Protein AF-A0A2W4QIR3-F1 (afdb_monomer_lite)

Sequence (174 aa):
MGEVYTQHTYIPPPAGLLPEPGGIPVTVGGRDLSTDYELQGHMVGEELYIPLRPAVELLEGQVAWDDATRTATGTVAAGPISFEWLRQLNPAVSHYGPISGFAPNMGVHYGVSGPHLTVLVDSAGNVPGFALVSPAGAGWFPWFDQPEGQPVELPGLGPVYRQHIYLADPATIK

Radius of gyration: 22.37 Å; chains: 1; bounding box: 49×28×68 Å

Foldseek 3Di:
DDDFDFDDDDDDPPPPCDADQDFDWDDALLHTQPPDSVQGWGDDDNDIDGDPQSNLVVLVWDWDADPVVRGIGTDRDPDFAAPVSVCSVDVVQVPWDFPDDQDPPQGTWTDDPDFDWIFGAHPVRGGQWIKGKAQCVVDDDPQFPDDHPDFDQDPPRGGITMHIGGDDDPVPDD

Structure (mmCIF, N/CA/C/O backbone):
data_AF-A0A2W4QIR3-F1
#
_entry.id   AF-A0A2W4QIR3-F1
#
loop_
_atom_site.group_PDB
_atom_site.id
_atom_site.type_symbol
_atom_site.label_atom_id
_atom_site.label_alt_id
_atom_site.label_comp_id
_atom_site.label_asym_id
_atom_site.label_entity_id
_atom_site.label_seq_id
_atom_site.pdbx_PDB_ins_code
_atom_site.Cartn_x
_atom_site.Cartn_y
_atom_site.Cartn_z
_atom_site.occupancy
_atom_site.B_iso_or_equiv
_atom_site.auth_seq_id
_atom_site.auth_comp_id
_atom_site.auth_asym_id
_atom_site.auth_atom_id
_atom_site.pdbx_PDB_model_num
ATOM 1 N N . MET A 1 1 ? -17.315 -10.427 -0.040 1.00 34.00 1 MET A N 1
ATOM 2 C CA . MET A 1 1 ? -17.594 -10.894 1.336 1.00 34.00 1 MET A CA 1
ATOM 3 C C . MET A 1 1 ? -16.334 -10.626 2.134 1.00 34.00 1 MET A C 1
ATOM 5 O O . MET A 1 1 ? -15.317 -11.209 1.791 1.00 34.00 1 MET A O 1
ATOM 9 N N . GLY A 1 2 ? -16.362 -9.664 3.057 1.00 36.50 2 GLY A N 1
ATOM 10 C CA . GLY A 1 2 ? -15.196 -9.333 3.881 1.00 36.50 2 GLY A CA 1
ATOM 11 C C . GLY A 1 2 ? -14.920 -10.432 4.904 1.00 36.50 2 GLY A C 1
ATOM 12 O O . GLY A 1 2 ? -15.855 -11.081 5.374 1.00 36.50 2 GLY A O 1
ATOM 13 N N . GLU A 1 3 ? -13.646 -10.660 5.209 1.00 31.30 3 GLU A N 1
ATOM 14 C CA . GLU A 1 3 ? -13.226 -11.578 6.266 1.00 31.30 3 GLU A CA 1
ATOM 15 C C . GLU A 1 3 ? -13.730 -11.075 7.626 1.00 31.30 3 GLU A C 1
ATOM 17 O O . GLU A 1 3 ? -13.553 -9.908 7.976 1.00 31.30 3 GLU A O 1
ATOM 22 N N . VAL A 1 4 ? -14.392 -11.952 8.385 1.00 27.84 4 VAL A N 1
ATOM 23 C CA . VAL A 1 4 ? -14.896 -11.646 9.727 1.00 27.84 4 VAL A CA 1
ATOM 24 C C . VAL A 1 4 ? -13.867 -12.140 10.735 1.00 27.84 4 VAL A C 1
ATOM 26 O O . VAL A 1 4 ? -13.741 -13.341 10.970 1.00 27.84 4 VAL A O 1
ATOM 29 N N . TYR A 1 5 ? -13.133 -11.215 11.343 1.00 31.70 5 TYR A N 1
ATOM 30 C CA . TYR A 1 5 ? -12.275 -11.512 12.484 1.00 31.70 5 TYR A CA 1
ATOM 31 C C . TYR A 1 5 ? -13.149 -11.526 13.745 1.00 31.70 5 TYR A C 1
ATOM 33 O O . TYR A 1 5 ? -13.802 -10.535 14.069 1.00 31.70 5 TYR A O 1
ATOM 41 N N . THR A 1 6 ? -13.204 -12.664 14.441 1.00 29.89 6 THR A N 1
ATOM 42 C CA . THR A 1 6 ? -13.922 -12.787 15.720 1.00 29.89 6 THR A CA 1
ATOM 43 C C . THR A 1 6 ? -12.917 -12.612 16.853 1.00 29.89 6 THR A C 1
ATOM 45 O O . THR A 1 6 ? -12.012 -13.431 16.994 1.00 29.89 6 THR A O 1
ATOM 48 N N . GLN A 1 7 ? -13.063 -11.558 17.658 1.00 44.75 7 GLN A N 1
ATOM 49 C CA . GLN A 1 7 ? -12.279 -11.353 18.877 1.00 44.75 7 GLN A CA 1
ATOM 50 C C . GLN A 1 7 ? -13.222 -11.371 20.084 1.00 44.75 7 GLN A C 1
ATOM 52 O O . GLN A 1 7 ? -14.201 -10.627 20.137 1.00 44.75 7 GLN A O 1
ATOM 57 N N . HIS A 1 8 ? -12.934 -12.231 21.061 1.00 34.34 8 HIS A N 1
ATOM 58 C CA . HIS A 1 8 ? -13.675 -12.280 22.318 1.00 34.34 8 HIS A CA 1
ATOM 59 C C . HIS A 1 8 ? -13.357 -11.023 23.139 1.00 34.34 8 HIS A C 1
ATOM 61 O O . HIS A 1 8 ? -12.204 -10.783 23.488 1.00 34.34 8 HIS A O 1
ATOM 67 N N . THR A 1 9 ? -14.373 -10.206 23.433 1.00 45.81 9 THR A N 1
ATOM 68 C CA . THR A 1 9 ? -14.214 -9.056 24.332 1.00 45.81 9 THR A CA 1
ATOM 69 C C . THR A 1 9 ? -14.275 -9.526 25.777 1.00 45.81 9 THR A C 1
ATOM 71 O O . THR A 1 9 ? -15.174 -10.267 26.176 1.00 45.81 9 THR A O 1
ATOM 74 N N . TYR A 1 10 ? -13.292 -9.081 26.549 1.00 43.91 10 TYR A N 1
ATOM 75 C CA . TYR A 1 10 ? -13.135 -9.372 27.962 1.00 43.91 10 TYR A CA 1
ATOM 76 C C . TYR A 1 10 ? -14.223 -8.679 28.796 1.00 43.91 10 TYR A C 1
ATOM 78 O O . TYR A 1 10 ? -14.457 -7.476 28.675 1.00 43.91 10 TYR A O 1
ATOM 86 N N . ILE A 1 11 ? -14.885 -9.458 29.651 1.00 44.03 11 ILE A N 1
ATOM 87 C CA . ILE A 1 11 ? -15.713 -8.958 30.751 1.00 44.03 11 ILE A CA 1
ATOM 88 C C . ILE A 1 11 ? -14.729 -8.567 31.863 1.00 44.03 11 ILE A C 1
ATOM 90 O O . ILE A 1 11 ? -13.911 -9.417 32.221 1.00 44.03 11 ILE A O 1
ATOM 94 N N . PRO A 1 12 ? -14.771 -7.337 32.415 1.00 45.97 12 PRO A N 1
ATOM 95 C CA . PRO A 1 12 ? -13.849 -6.941 33.475 1.00 45.97 12 PRO A CA 1
ATOM 96 C C . PRO A 1 12 ? -13.909 -7.950 34.631 1.00 45.97 12 PRO A C 1
ATOM 98 O O . PRO A 1 12 ? -14.992 -8.463 34.944 1.00 45.97 12 PRO A O 1
ATOM 101 N N . PRO A 1 13 ? -12.768 -8.262 35.267 1.00 42.06 13 PRO A N 1
ATOM 102 C CA . PRO A 1 13 ? -12.740 -9.230 36.338 1.00 42.06 13 PRO A CA 1
ATOM 103 C C . PRO A 1 13 ? -13.586 -8.702 37.502 1.00 42.06 13 PRO A C 1
ATOM 105 O O . PRO A 1 13 ? -13.721 -7.484 37.675 1.00 42.06 13 PRO A O 1
ATOM 108 N N . PRO A 1 14 ? -14.168 -9.595 38.320 1.00 41.59 14 PRO A N 1
ATOM 109 C CA . PRO A 1 14 ? -14.857 -9.186 39.536 1.00 41.59 14 PRO A CA 1
ATOM 110 C C . PRO A 1 14 ? -13.954 -8.263 40.366 1.00 41.59 14 PRO A C 1
ATOM 112 O O . PRO A 1 14 ? -12.738 -8.458 40.418 1.00 41.59 14 PRO A O 1
ATOM 115 N N . ALA A 1 15 ? -14.558 -7.239 40.975 1.00 43.25 15 ALA A N 1
ATOM 116 C CA . ALA A 1 15 ? -13.866 -6.180 41.706 1.00 43.25 15 ALA A CA 1
ATOM 117 C C . ALA A 1 15 ? -12.750 -6.743 42.613 1.00 43.25 15 ALA A C 1
ATOM 119 O O . ALA A 1 15 ? -13.032 -7.464 43.568 1.00 43.25 15 ALA A O 1
ATOM 120 N N . GLY A 1 16 ? -11.488 -6.433 42.287 1.00 50.22 16 GLY A N 1
ATOM 121 C CA . GLY A 1 16 ? -10.311 -6.927 43.016 1.00 50.22 16 GLY A CA 1
ATOM 122 C C . GLY A 1 16 ? -9.063 -7.198 42.164 1.00 50.22 16 GLY A C 1
ATOM 123 O O . GLY A 1 16 ? -7.977 -7.299 42.722 1.00 50.22 16 GLY A O 1
ATOM 124 N N . LEU A 1 17 ? -9.193 -7.264 40.835 1.00 47.91 17 LEU A N 1
ATOM 125 C CA . LEU A 1 17 ? -8.081 -7.370 39.875 1.00 47.91 17 LEU A CA 1
ATOM 126 C C . LEU A 1 17 ? -7.988 -6.095 39.025 1.00 47.91 17 LEU A C 1
ATOM 128 O O . LEU A 1 17 ? -8.091 -6.140 37.801 1.00 47.91 17 LEU A O 1
ATOM 132 N N . LEU A 1 18 ? -7.881 -4.935 39.676 1.00 49.72 18 LEU A N 1
ATOM 133 C CA . LEU A 1 18 ? -7.573 -3.715 38.933 1.00 49.72 18 LEU A CA 1
ATOM 134 C C . LEU A 1 18 ? -6.116 -3.809 38.455 1.00 49.72 18 LEU A C 1
ATOM 136 O O . LEU A 1 18 ? -5.252 -4.125 39.277 1.00 49.72 18 LEU A O 1
ATOM 140 N N . PRO A 1 19 ? -5.835 -3.581 37.160 1.00 52.31 19 PRO A N 1
ATOM 141 C CA . PRO A 1 19 ? -4.467 -3.564 36.665 1.00 52.31 19 PRO A CA 1
ATOM 142 C C . PRO A 1 19 ? -3.659 -2.491 37.406 1.00 52.31 19 PRO A C 1
ATOM 144 O O . PRO A 1 19 ? -4.179 -1.418 37.726 1.00 52.31 19 PRO A O 1
ATOM 147 N N . GLU A 1 20 ? -2.397 -2.809 37.700 1.00 55.66 20 GLU A N 1
ATOM 148 C CA . GLU A 1 20 ? -1.431 -1.867 38.272 1.00 55.66 20 GLU A CA 1
ATOM 149 C C . GLU A 1 20 ? -1.424 -0.563 37.451 1.00 55.66 20 GLU A C 1
ATOM 151 O O . GLU A 1 20 ? -1.484 -0.614 36.217 1.00 55.66 20 GLU A O 1
ATOM 156 N N . PRO A 1 21 ? -1.364 0.611 38.099 1.00 49.38 21 PRO A N 1
ATOM 157 C CA . PRO A 1 21 ? -1.355 1.876 37.387 1.00 49.38 21 PRO A CA 1
ATOM 158 C C . PRO A 1 21 ? -0.083 2.014 36.541 1.00 49.38 21 PRO A C 1
ATOM 160 O O . PRO A 1 21 ? 1.016 2.164 37.070 1.00 49.38 21 PRO A O 1
ATOM 163 N N . GLY A 1 22 ? -0.246 1.959 35.217 1.00 59.69 22 GLY A N 1
ATOM 164 C CA . GLY A 1 22 ? 0.850 2.008 34.247 1.00 59.69 22 GLY A CA 1
ATOM 165 C C . GLY A 1 22 ? 0.530 1.197 32.996 1.00 59.69 22 GLY A C 1
ATOM 166 O O . GLY A 1 22 ? 1.131 0.149 32.772 1.00 59.69 22 GLY A O 1
ATOM 167 N N . GLY A 1 23 ? -0.452 1.641 32.208 1.00 70.12 23 GLY A N 1
ATOM 168 C CA . GLY A 1 23 ? -0.859 0.916 31.011 1.00 70.12 23 GLY A CA 1
ATOM 169 C C . GLY A 1 23 ? 0.252 0.837 29.962 1.00 70.12 23 GLY A C 1
ATOM 170 O O . GLY A 1 23 ? 1.182 1.646 29.908 1.00 70.12 23 GLY A O 1
ATOM 171 N N . ILE A 1 24 ? 0.169 -0.204 29.140 1.00 77.12 24 ILE A N 1
ATOM 172 C CA . ILE A 1 24 ? 1.157 -0.514 28.113 1.00 77.12 24 ILE A CA 1
ATOM 173 C C . ILE A 1 24 ? 0.862 0.349 26.885 1.00 77.12 24 ILE A C 1
ATOM 175 O O . ILE A 1 24 ? -0.279 0.344 26.405 1.00 77.12 24 ILE A O 1
ATOM 179 N N . PRO A 1 25 ? 1.859 1.073 26.344 1.00 78.44 25 PRO A N 1
ATOM 180 C CA . PRO A 1 25 ? 1.684 1.786 25.093 1.00 78.44 25 PRO A CA 1
ATOM 181 C C . PRO A 1 25 ? 1.477 0.785 23.955 1.00 78.44 25 PRO A C 1
ATOM 183 O O . PRO A 1 25 ? 2.254 -0.156 23.782 1.00 78.44 25 PRO A O 1
ATOM 186 N N . VAL A 1 26 ? 0.421 0.992 23.174 1.00 78.81 26 VAL A N 1
ATOM 187 C CA . VAL A 1 26 ? 0.054 0.137 22.043 1.00 78.81 26 VAL A CA 1
ATOM 188 C C . VAL A 1 26 ? -0.038 1.004 20.804 1.00 78.81 26 VAL A C 1
ATOM 190 O O . VAL A 1 26 ? -0.661 2.059 20.829 1.00 78.81 26 VAL A O 1
ATOM 193 N N . THR A 1 27 ? 0.546 0.539 19.703 1.00 76.12 27 THR A N 1
ATOM 194 C CA . THR A 1 27 ? 0.361 1.159 18.389 1.00 76.12 27 THR A CA 1
ATOM 195 C C . THR A 1 27 ? -0.479 0.244 17.504 1.00 76.12 27 THR A C 1
ATOM 197 O O . THR A 1 27 ? -0.227 -0.957 17.418 1.00 76.12 27 THR A O 1
ATOM 200 N N . VAL A 1 28 ? -1.496 0.807 16.851 1.00 74.56 28 VAL A N 1
ATOM 201 C CA . VAL A 1 28 ? -2.382 0.104 15.913 1.00 74.56 28 VAL A CA 1
ATOM 202 C C . VAL A 1 28 ? -2.351 0.856 14.589 1.00 74.56 28 VAL A C 1
ATOM 204 O O . VAL A 1 28 ? -2.639 2.049 14.539 1.00 74.56 28 VAL A O 1
ATOM 207 N N . GLY A 1 29 ? -1.937 0.185 13.510 1.00 67.94 29 GLY A N 1
ATOM 208 C CA . GLY A 1 29 ? -1.797 0.827 12.196 1.00 67.94 29 GLY A CA 1
ATOM 209 C C . GLY A 1 29 ? -0.827 2.018 12.193 1.00 67.94 29 GLY A C 1
ATOM 210 O O . GLY A 1 29 ? -1.072 2.997 11.500 1.00 67.94 29 GLY A O 1
ATOM 211 N N . GLY A 1 30 ? 0.228 1.971 13.017 1.00 69.75 30 GLY A N 1
ATOM 212 C CA . GLY A 1 30 ? 1.201 3.062 13.170 1.00 69.75 30 GLY A CA 1
ATOM 213 C C . GLY A 1 30 ? 0.714 4.256 14.004 1.00 69.75 30 GLY A C 1
ATOM 214 O O . GLY A 1 30 ? 1.483 5.191 14.219 1.00 69.75 30 GLY A O 1
ATOM 215 N N . ARG A 1 31 ? -0.529 4.230 14.503 1.00 72.12 31 ARG A N 1
ATOM 216 C CA . ARG A 1 31 ? -1.104 5.262 15.377 1.00 72.12 31 ARG A CA 1
ATOM 217 C C . ARG A 1 31 ? -1.055 4.806 16.835 1.00 72.12 31 ARG A C 1
ATOM 219 O O . ARG A 1 31 ? -1.299 3.637 17.126 1.00 72.12 31 ARG A O 1
ATOM 226 N N . ASP A 1 32 ? -0.723 5.719 17.740 1.00 79.25 32 ASP A N 1
ATOM 227 C CA . ASP A 1 32 ? -0.628 5.441 19.175 1.00 79.25 32 ASP A CA 1
ATOM 228 C C . ASP A 1 32 ? -2.020 5.432 19.831 1.00 79.25 32 ASP A C 1
ATOM 230 O O . ASP A 1 32 ? -2.799 6.372 19.677 1.00 79.25 32 ASP A O 1
ATOM 234 N N . LEU A 1 33 ? -2.322 4.353 20.552 1.00 75.44 33 LEU A N 1
ATOM 235 C CA . LEU A 1 33 ? -3.558 4.129 21.306 1.00 75.44 33 LEU A CA 1
ATOM 236 C C . LEU A 1 33 ? -3.478 4.742 22.720 1.00 75.44 33 LEU A C 1
ATOM 238 O O . LEU A 1 33 ? -4.488 4.869 23.401 1.00 75.44 33 LEU A O 1
ATOM 242 N N . SER A 1 34 ? -2.273 5.101 23.180 1.00 66.88 34 SER A N 1
ATOM 243 C CA . SER A 1 34 ? -1.968 5.365 24.592 1.00 66.88 34 SER A CA 1
ATOM 244 C C . SER A 1 34 ? -2.234 6.792 25.085 1.00 66.88 34 SER A C 1
ATOM 246 O O . SER A 1 34 ? -1.901 7.114 26.229 1.00 66.88 34 SER A O 1
ATOM 248 N N . THR A 1 35 ? -2.841 7.648 24.257 1.00 61.72 35 THR A N 1
ATOM 249 C CA . THR A 1 35 ? -3.057 9.070 24.579 1.00 61.72 35 THR A CA 1
ATOM 250 C C . THR A 1 35 ? -4.151 9.313 25.621 1.00 61.72 35 THR A C 1
ATOM 252 O O . THR A 1 35 ? -4.177 10.385 26.223 1.00 61.72 35 THR A O 1
ATOM 255 N N . ASP A 1 36 ? -4.996 8.318 25.890 1.00 65.31 36 ASP A N 1
ATOM 256 C CA . ASP A 1 36 ? -5.986 8.329 26.965 1.00 65.31 36 ASP A CA 1
ATOM 257 C C . ASP A 1 36 ? -5.785 7.090 27.851 1.00 65.31 36 ASP A C 1
ATOM 259 O O . ASP A 1 36 ? -5.639 5.968 27.362 1.00 65.31 36 ASP A O 1
ATOM 263 N N . TYR A 1 37 ? -5.722 7.303 29.167 1.00 56.03 37 TYR A N 1
ATOM 264 C CA . TYR A 1 37 ? -5.409 6.271 30.156 1.00 56.03 37 TYR A CA 1
ATOM 265 C C . TYR A 1 37 ? -6.430 5.126 30.138 1.00 56.03 37 TYR A C 1
ATOM 267 O O . TYR A 1 37 ? -6.061 3.970 30.337 1.00 56.03 37 TYR A O 1
ATOM 275 N N . GLU A 1 38 ? -7.697 5.419 29.830 1.00 65.56 38 GLU A N 1
ATOM 276 C CA . GLU A 1 38 ? -8.740 4.392 29.693 1.00 65.56 38 GLU A CA 1
ATOM 277 C C . GLU A 1 38 ? -8.585 3.543 28.422 1.00 65.56 38 GLU A C 1
ATOM 279 O O . GLU A 1 38 ? -9.211 2.489 28.291 1.00 65.56 38 GLU A O 1
ATOM 284 N N . LEU A 1 39 ? -7.734 3.982 27.491 1.00 67.38 39 LEU A N 1
ATOM 285 C CA . LEU A 1 39 ? -7.500 3.325 26.211 1.00 67.38 39 LEU A CA 1
ATOM 286 C C . LEU A 1 39 ? -6.189 2.530 26.176 1.00 67.38 39 LEU A C 1
ATOM 288 O O . LEU A 1 39 ? -5.900 1.889 25.169 1.00 67.38 39 LEU A O 1
ATOM 292 N N . GLN A 1 40 ? -5.410 2.523 27.261 1.00 75.44 40 GLN A N 1
ATOM 293 C CA . GLN A 1 40 ? -4.138 1.804 27.315 1.00 75.44 40 GLN A CA 1
ATOM 294 C C . GLN A 1 40 ? -4.328 0.280 27.333 1.00 75.44 40 GLN A C 1
ATOM 296 O O . GLN A 1 40 ? -5.309 -0.257 27.858 1.00 75.44 40 GLN A O 1
ATOM 301 N N . GLY A 1 41 ? -3.353 -0.432 26.763 1.00 78.12 41 GLY A N 1
ATOM 302 C CA . GLY A 1 41 ? -3.303 -1.884 26.875 1.00 78.12 41 GLY A CA 1
ATOM 303 C C . GLY A 1 41 ? -3.001 -2.310 28.312 1.00 78.12 41 GLY A C 1
ATOM 304 O O . GLY A 1 41 ? -2.298 -1.612 29.042 1.00 78.12 41 GLY A O 1
ATOM 305 N N . HIS A 1 42 ? -3.501 -3.468 28.727 1.00 83.25 42 HIS A N 1
ATOM 306 C CA . HIS A 1 42 ? -3.199 -4.043 30.038 1.00 83.25 42 HIS A CA 1
ATOM 307 C C . HIS A 1 42 ? -2.876 -5.530 29.921 1.00 83.25 42 HIS A C 1
ATOM 309 O O . HIS A 1 42 ? -3.403 -6.226 29.054 1.00 83.25 42 HIS A O 1
ATOM 315 N N . MET A 1 43 ? -2.001 -6.018 30.800 1.00 82.88 43 MET A N 1
ATOM 316 C CA . MET A 1 43 ? -1.703 -7.447 30.895 1.00 82.88 43 MET A CA 1
ATOM 317 C C . MET A 1 43 ? -2.706 -8.132 31.812 1.00 82.88 43 MET A C 1
ATOM 319 O O . MET A 1 43 ? -2.959 -7.661 32.921 1.00 82.88 43 MET A O 1
ATOM 323 N N . VAL A 1 44 ? -3.201 -9.290 31.390 1.00 81.19 44 VAL A N 1
ATOM 324 C CA . VAL A 1 44 ? -3.872 -10.252 32.268 1.00 81.19 44 VAL A CA 1
ATOM 325 C C . VAL A 1 44 ? -3.123 -11.573 32.130 1.00 81.19 44 VAL A C 1
ATOM 327 O O . VAL A 1 44 ? -3.213 -12.252 31.110 1.00 81.19 44 VAL A O 1
ATOM 330 N N . GLY A 1 45 ? -2.317 -11.918 33.138 1.00 85.94 45 GLY A N 1
ATOM 331 C CA . GLY A 1 45 ? -1.359 -13.019 33.017 1.00 85.94 45 GLY A CA 1
ATOM 332 C C . GLY A 1 45 ? -0.276 -12.705 31.979 1.00 85.94 45 GLY A C 1
ATOM 333 O O . GLY A 1 45 ? 0.423 -11.702 32.106 1.00 85.94 45 GLY A O 1
ATOM 334 N N . GLU A 1 46 ? -0.145 -13.557 30.961 1.00 85.69 46 GLU A N 1
ATOM 335 C CA . GLU A 1 46 ? 0.822 -13.403 29.858 1.00 85.69 46 GLU A CA 1
ATOM 336 C C . GLU A 1 46 ? 0.206 -12.776 28.595 1.00 85.69 46 GLU A C 1
ATOM 338 O O . GLU A 1 46 ? 0.883 -12.611 27.582 1.00 85.69 46 GLU A O 1
ATOM 343 N N . GLU A 1 47 ? -1.073 -12.407 28.643 1.00 81.38 47 GLU A N 1
ATOM 344 C CA . GLU A 1 47 ? -1.810 -11.889 27.493 1.00 81.38 47 GLU A CA 1
ATOM 345 C C . GLU A 1 47 ? -1.978 -10.366 27.575 1.00 81.38 47 GLU A C 1
ATOM 347 O O . GLU A 1 47 ? -2.341 -9.822 28.622 1.00 81.38 47 GLU A O 1
ATOM 352 N N . LEU A 1 48 ? -1.734 -9.685 26.449 1.00 83.88 48 LEU A N 1
ATOM 353 C CA . LEU A 1 48 ? -1.982 -8.254 26.276 1.00 83.88 48 LEU A CA 1
ATOM 354 C C . LEU A 1 48 ? -3.408 -8.032 25.769 1.00 83.88 48 LEU A C 1
ATOM 356 O O . LEU A 1 48 ? -3.769 -8.469 24.676 1.00 83.88 48 LEU A O 1
ATOM 360 N N . TYR A 1 49 ? -4.184 -7.281 26.536 1.00 81.69 49 TYR A N 1
ATOM 361 C CA . TYR A 1 49 ? -5.535 -6.871 26.191 1.00 81.69 49 TYR A CA 1
ATOM 362 C C . TYR A 1 49 ? -5.545 -5.406 25.789 1.00 81.69 49 TYR A C 1
ATOM 364 O O . TYR A 1 49 ? -4.935 -4.566 26.450 1.00 81.69 49 TYR A O 1
ATOM 372 N N . ILE A 1 50 ? -6.264 -5.097 24.711 1.00 85.19 50 ILE A N 1
ATOM 373 C CA . ILE A 1 50 ? -6.416 -3.735 24.198 1.00 85.19 50 ILE A CA 1
ATOM 374 C C . ILE A 1 50 ? -7.902 -3.415 24.006 1.00 85.19 50 ILE A C 1
ATOM 376 O O . ILE A 1 50 ? -8.668 -4.296 23.600 1.00 85.19 50 ILE A O 1
ATOM 380 N N . PRO A 1 51 ? -8.340 -2.177 24.273 1.00 85.06 51 PRO A N 1
ATOM 381 C CA . PRO A 1 51 ? -9.709 -1.761 23.997 1.00 85.06 51 PRO A CA 1
ATOM 382 C C . PRO A 1 51 ? -10.049 -1.851 22.502 1.00 85.06 51 PRO A C 1
ATOM 384 O O . PRO A 1 51 ? -9.478 -1.146 21.668 1.00 85.06 51 PRO A O 1
ATOM 387 N N . LEU A 1 52 ? -11.021 -2.707 22.163 1.00 85.44 52 LEU A N 1
ATOM 388 C CA . LEU A 1 52 ? -11.411 -2.975 20.773 1.00 85.44 52 LEU A CA 1
ATOM 389 C C . LEU A 1 52 ? -11.891 -1.714 20.042 1.00 85.44 52 LEU A C 1
ATOM 391 O O . LEU A 1 52 ? -11.503 -1.484 18.903 1.00 85.44 52 LEU A O 1
ATOM 395 N N . ARG A 1 53 ? -12.740 -0.898 20.680 1.00 86.44 53 ARG A N 1
ATOM 396 C CA . ARG A 1 53 ? -13.329 0.293 20.047 1.00 86.44 53 ARG A CA 1
ATOM 397 C C . ARG A 1 53 ? -12.271 1.311 19.611 1.00 86.44 53 ARG A C 1
ATOM 399 O O . ARG A 1 53 ? -12.242 1.592 18.418 1.00 86.44 53 ARG A O 1
ATOM 406 N N . PRO A 1 54 ? -11.375 1.786 20.492 1.00 85.44 54 PRO A N 1
ATOM 407 C CA . PRO A 1 54 ? -10.275 2.652 20.078 1.00 85.44 54 PRO A CA 1
ATOM 408 C C . PRO A 1 54 ? -9.415 2.038 18.977 1.00 85.44 54 PRO A C 1
ATOM 410 O O . PRO A 1 54 ? -9.089 2.721 18.014 1.00 85.44 54 PRO A O 1
ATOM 413 N N . ALA A 1 55 ? -9.092 0.743 19.069 1.00 84.25 55 ALA A N 1
ATOM 414 C CA . ALA A 1 55 ? -8.283 0.074 18.054 1.00 84.25 55 ALA A CA 1
ATOM 415 C C . ALA A 1 55 ? -8.968 0.067 16.675 1.00 84.25 55 ALA A C 1
ATOM 417 O O . ALA A 1 55 ? -8.328 0.335 15.662 1.00 84.25 55 ALA A O 1
ATOM 418 N N . VAL A 1 56 ? -10.274 -0.200 16.629 1.00 84.25 56 VAL A N 1
ATOM 419 C CA . VAL A 1 56 ? -11.062 -0.225 15.389 1.00 84.25 56 VAL A CA 1
ATOM 420 C C . VAL A 1 56 ? -11.296 1.186 14.846 1.00 84.25 56 VAL A C 1
ATOM 422 O O . VAL A 1 56 ? -11.176 1.394 13.644 1.00 84.25 56 VAL A O 1
ATOM 425 N N . GLU A 1 57 ? -11.587 2.163 15.703 1.00 83.69 57 GLU A N 1
ATOM 426 C CA . GLU A 1 57 ? -11.793 3.563 15.305 1.00 83.69 57 GLU A CA 1
ATOM 427 C C . GLU A 1 57 ? -10.491 4.216 14.812 1.00 83.69 57 GLU A C 1
ATOM 429 O O . GLU A 1 57 ? -10.518 4.978 13.846 1.00 83.69 57 GLU A O 1
ATOM 434 N N . LEU A 1 58 ? -9.331 3.859 15.384 1.00 81.12 58 LEU A N 1
ATOM 435 C CA . LEU A 1 58 ? -8.016 4.263 14.864 1.00 81.12 58 LEU A CA 1
ATOM 436 C C . LEU A 1 58 ? -7.774 3.776 13.437 1.00 81.12 58 LEU A C 1
ATOM 438 O O . LEU A 1 58 ? -7.074 4.443 12.674 1.00 81.12 58 LEU A O 1
ATOM 442 N N . LEU A 1 59 ? -8.354 2.631 13.086 1.00 78.94 59 LEU A N 1
ATOM 443 C CA . LEU A 1 59 ? -8.338 2.065 11.743 1.00 78.94 59 LEU A CA 1
ATOM 444 C C . LEU A 1 59 ? -9.503 2.579 10.883 1.00 78.94 59 LEU A C 1
ATOM 446 O O . LEU A 1 59 ? -9.784 2.000 9.842 1.00 78.94 59 LEU A O 1
ATOM 450 N N . GLU A 1 60 ? -10.184 3.650 11.306 1.00 81.06 60 GLU A N 1
ATOM 451 C CA . GLU A 1 60 ? -11.326 4.253 10.602 1.00 81.06 60 GLU A CA 1
ATOM 452 C C . GLU A 1 60 ? -12.498 3.267 10.421 1.00 81.06 60 GLU A C 1
ATOM 454 O O . GLU A 1 60 ? -13.317 3.374 9.507 1.00 81.06 60 GLU A O 1
ATOM 459 N N . GLY A 1 61 ? -12.578 2.283 11.318 1.00 85.56 61 GLY A N 1
ATOM 460 C CA . GLY A 1 61 ? -13.642 1.298 11.388 1.00 85.56 61 GLY A CA 1
ATOM 461 C C . GLY A 1 61 ? -14.791 1.691 12.315 1.00 85.56 61 GLY A C 1
ATOM 462 O O . GLY A 1 61 ? -14.838 2.771 12.901 1.00 85.56 61 GLY A O 1
ATOM 463 N N . GLN A 1 62 ? -15.737 0.769 12.464 1.00 86.75 62 GLN A N 1
ATOM 464 C CA . GLN A 1 62 ? -16.896 0.883 13.344 1.00 86.75 62 GLN A CA 1
ATOM 465 C C . GLN A 1 62 ? -17.012 -0.352 14.232 1.00 86.75 62 GLN A C 1
ATOM 467 O O . GLN A 1 62 ? -16.779 -1.471 13.776 1.00 86.75 62 GLN A O 1
ATOM 472 N N . VAL A 1 63 ? -17.422 -0.164 15.488 1.00 89.19 63 VAL A N 1
ATOM 473 C CA . VAL A 1 63 ? -17.729 -1.273 16.402 1.00 89.19 63 VAL A CA 1
ATOM 474 C C . VAL A 1 63 ? -19.229 -1.396 16.613 1.00 89.19 63 VAL A C 1
ATOM 476 O O . VAL A 1 63 ? -19.875 -0.452 17.073 1.00 89.19 63 VAL A O 1
ATOM 479 N N . ALA A 1 64 ? -19.754 -2.587 16.344 1.00 89.94 64 ALA A N 1
ATOM 480 C CA . ALA A 1 64 ? -21.101 -3.003 16.704 1.00 89.94 64 ALA A CA 1
ATOM 481 C C . ALA A 1 64 ? -21.067 -3.897 17.952 1.00 89.94 64 ALA A C 1
ATOM 483 O O . ALA A 1 64 ? -20.120 -4.655 18.153 1.00 89.94 64 ALA A O 1
ATOM 484 N N . TRP A 1 65 ? -22.103 -3.810 18.783 1.00 90.44 65 TRP A N 1
ATOM 485 C CA . TRP A 1 65 ? -22.314 -4.691 19.930 1.00 90.44 65 TRP A CA 1
ATOM 486 C C . TRP A 1 65 ? -23.589 -5.507 19.715 1.00 90.44 65 TRP A C 1
ATOM 488 O O . TRP A 1 65 ? -24.616 -4.946 19.335 1.00 90.44 65 TRP A O 1
ATOM 498 N N . ASP A 1 66 ? -23.515 -6.811 19.962 1.00 89.31 66 ASP A N 1
ATOM 499 C CA . ASP A 1 66 ? -24.654 -7.725 19.964 1.00 89.31 66 ASP A CA 1
ATOM 500 C C . ASP A 1 66 ? -24.954 -8.177 21.401 1.00 89.31 66 ASP A C 1
ATOM 502 O O . ASP A 1 66 ? -24.214 -8.968 21.993 1.00 89.31 66 ASP A O 1
ATOM 506 N N . ASP A 1 67 ? -26.068 -7.687 21.953 1.00 90.06 67 ASP A N 1
ATOM 507 C CA . ASP A 1 67 ? -26.529 -8.014 23.305 1.00 90.06 67 ASP A CA 1
ATOM 508 C C . ASP A 1 67 ? -26.886 -9.496 23.483 1.00 90.06 67 ASP A C 1
ATOM 510 O O . ASP A 1 67 ? -26.703 -10.048 24.573 1.00 90.06 67 ASP A O 1
ATOM 514 N N . ALA A 1 68 ? -27.395 -10.155 22.436 1.00 87.12 68 ALA A N 1
ATOM 515 C CA . ALA A 1 68 ? -27.855 -11.538 22.523 1.00 87.12 68 ALA A CA 1
ATOM 516 C C . ALA A 1 68 ? -26.677 -12.508 22.663 1.00 87.12 68 ALA A C 1
ATOM 518 O O . ALA A 1 68 ? -26.749 -13.471 23.429 1.00 87.12 68 ALA A O 1
ATOM 519 N N . THR A 1 69 ? -25.584 -12.237 21.948 1.00 88.44 69 THR A N 1
ATOM 520 C CA . THR A 1 69 ? -24.367 -13.062 21.965 1.00 88.44 69 THR A CA 1
ATOM 521 C C . THR A 1 69 ? -23.267 -12.502 22.863 1.00 88.44 69 THR A C 1
ATOM 523 O O . THR A 1 69 ? -22.251 -13.167 23.059 1.00 88.44 69 THR A O 1
ATOM 526 N N . ARG A 1 70 ? -23.458 -11.299 23.425 1.00 87.88 70 ARG A N 1
ATOM 527 C CA . ARG A 1 70 ? -22.453 -10.545 24.193 1.00 87.88 70 ARG A CA 1
ATOM 528 C C . ARG A 1 70 ? -21.129 -10.411 23.441 1.00 87.88 70 ARG A C 1
ATOM 530 O O . ARG A 1 70 ? -20.055 -10.606 24.011 1.00 87.88 70 ARG A O 1
ATOM 537 N N . THR A 1 71 ? -21.221 -10.107 22.151 1.00 84.25 71 THR A N 1
ATOM 538 C CA . THR A 1 71 ? -20.067 -10.005 21.256 1.00 84.25 71 THR A CA 1
ATOM 539 C C . THR A 1 71 ? -19.944 -8.585 20.722 1.00 84.25 71 THR A C 1
ATOM 541 O O . THR A 1 71 ? -20.924 -7.989 20.280 1.00 84.25 71 THR A O 1
ATOM 544 N N . ALA A 1 72 ? -18.725 -8.046 20.736 1.00 85.88 72 ALA A N 1
ATOM 545 C CA . ALA A 1 72 ? -18.384 -6.835 20.002 1.00 85.88 72 ALA A CA 1
ATOM 546 C C . ALA A 1 72 ? -17.735 -7.221 18.667 1.00 85.88 72 ALA A C 1
ATOM 548 O O . ALA A 1 72 ? -16.874 -8.099 18.623 1.00 85.88 72 ALA A O 1
ATOM 549 N N . THR A 1 73 ? -18.117 -6.557 17.581 1.00 88.19 73 THR A N 1
ATOM 550 C CA . THR A 1 73 ? -17.550 -6.781 16.248 1.00 88.19 73 THR A CA 1
ATOM 551 C C . THR A 1 73 ? -17.008 -5.473 15.702 1.00 88.19 73 THR A C 1
ATOM 553 O O . THR A 1 73 ? -17.751 -4.505 15.547 1.00 88.19 73 THR A O 1
ATOM 556 N N . GLY A 1 74 ? -15.711 -5.451 15.400 1.00 86.19 74 GLY A N 1
ATOM 557 C CA . GLY A 1 74 ? -15.078 -4.368 14.660 1.00 86.19 74 GLY A CA 1
ATOM 558 C C . GLY A 1 74 ? -15.171 -4.610 13.160 1.00 86.19 74 GLY A C 1
ATOM 559 O O . GLY A 1 74 ? -14.813 -5.683 12.686 1.00 86.19 74 GLY A O 1
ATOM 560 N N . THR A 1 75 ? -15.631 -3.615 12.409 1.00 82.56 75 THR A N 1
ATOM 561 C CA . THR A 1 75 ? -15.566 -3.602 10.945 1.00 82.56 75 THR A CA 1
ATOM 562 C C . THR A 1 75 ? -14.650 -2.473 10.526 1.00 82.56 75 THR A C 1
ATOM 564 O O . THR A 1 75 ? -14.959 -1.312 10.772 1.00 82.56 75 THR A O 1
ATOM 567 N N . VAL A 1 76 ? -13.534 -2.799 9.887 1.00 80.31 76 VAL A N 1
ATOM 568 C CA . VAL A 1 76 ? -12.646 -1.809 9.279 1.00 80.31 76 VAL A CA 1
ATOM 569 C C . VAL A 1 76 ? -12.976 -1.756 7.796 1.00 80.31 76 VAL A C 1
ATOM 571 O O . VAL A 1 76 ? -13.018 -2.796 7.135 1.00 80.31 76 VAL A O 1
ATOM 574 N N . ALA A 1 77 ? -13.271 -0.565 7.274 1.00 68.06 77 ALA A N 1
ATOM 575 C CA . ALA A 1 77 ? -13.489 -0.415 5.846 1.00 68.06 77 ALA A CA 1
ATOM 576 C C . ALA A 1 77 ? -12.182 -0.749 5.118 1.00 68.06 77 ALA A C 1
ATOM 578 O O . ALA A 1 77 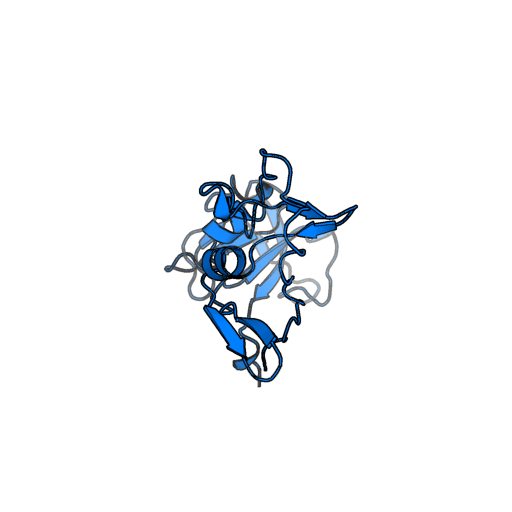? -11.136 -0.179 5.422 1.00 68.06 77 ALA A O 1
ATOM 579 N N . ALA A 1 78 ? -12.245 -1.653 4.140 1.00 68.69 78 ALA A N 1
ATOM 580 C CA . ALA A 1 78 ? -11.157 -1.856 3.191 1.00 68.69 78 ALA A CA 1
ATOM 581 C C . ALA A 1 78 ? -11.109 -0.642 2.247 1.00 68.69 78 ALA A C 1
ATOM 583 O O . ALA A 1 78 ? -11.579 -0.689 1.113 1.00 68.69 78 ALA A O 1
ATOM 584 N N . GLY A 1 79 ? -10.648 0.492 2.770 1.00 75.25 79 GLY A N 1
ATOM 585 C CA . GLY A 1 79 ? -10.400 1.689 1.987 1.00 75.25 79 GLY A CA 1
ATOM 586 C C . GLY A 1 79 ? -9.171 1.515 1.091 1.00 75.25 79 GLY A C 1
ATOM 587 O O . GLY A 1 79 ? -8.368 0.599 1.300 1.00 75.25 79 GLY A O 1
ATOM 588 N N . PRO A 1 80 ? -8.997 2.393 0.091 1.00 84.25 80 PRO A N 1
ATOM 589 C CA . PRO A 1 80 ? -7.756 2.438 -0.663 1.00 84.25 80 PRO A CA 1
ATOM 590 C C . PRO A 1 80 ? -6.579 2.689 0.287 1.00 84.25 80 PRO A C 1
ATOM 592 O O . PRO A 1 80 ? -6.643 3.528 1.185 1.00 84.25 80 PRO A O 1
ATOM 595 N N . ILE A 1 81 ? -5.491 1.949 0.082 1.00 89.12 81 ILE A N 1
ATOM 596 C CA . ILE A 1 81 ? -4.260 2.108 0.855 1.00 89.12 81 ILE A CA 1
ATOM 597 C C . ILE A 1 81 ? -3.678 3.482 0.531 1.00 89.12 81 ILE A C 1
ATOM 599 O O . ILE A 1 81 ? -3.258 3.705 -0.599 1.00 89.12 81 ILE A O 1
ATOM 603 N N . SER A 1 82 ? -3.632 4.410 1.486 1.00 92.44 82 SER A N 1
ATOM 604 C CA . SER A 1 82 ? -2.955 5.692 1.263 1.00 92.44 82 SER A CA 1
ATOM 605 C C . SER A 1 82 ? -1.440 5.532 1.373 1.00 92.44 82 SER A C 1
ATOM 607 O O . SER A 1 82 ? -0.931 4.700 2.131 1.00 92.44 82 SER A O 1
ATOM 609 N N . PHE A 1 83 ? -0.687 6.341 0.628 1.00 94.62 83 PHE A N 1
ATOM 610 C CA . PHE A 1 83 ? 0.772 6.277 0.698 1.00 94.62 83 PHE A CA 1
ATOM 611 C C . PHE A 1 83 ? 1.299 6.732 2.064 1.00 94.62 83 PHE A C 1
ATOM 613 O O . PHE A 1 83 ? 2.290 6.202 2.560 1.00 94.62 83 PHE A O 1
ATOM 620 N N . GLU A 1 84 ? 0.600 7.667 2.706 1.00 91.44 84 GLU A N 1
ATOM 621 C CA . GLU A 1 84 ? 0.914 8.097 4.066 1.00 91.44 84 GLU A CA 1
ATOM 622 C C . GLU A 1 84 ? 0.730 6.957 5.075 1.00 91.44 84 GLU A C 1
ATOM 624 O O . GLU A 1 84 ? 1.625 6.687 5.874 1.00 91.44 84 GLU A O 1
ATOM 629 N N . TRP A 1 85 ? -0.374 6.213 4.983 1.00 87.81 85 TRP A N 1
ATOM 630 C CA . TRP A 1 85 ? -0.579 5.030 5.817 1.00 87.81 85 TRP A CA 1
ATOM 631 C C . TRP A 1 85 ? 0.495 3.963 5.564 1.00 87.81 85 TRP A C 1
ATOM 633 O O . TRP A 1 85 ? 1.047 3.400 6.510 1.00 87.81 85 TRP A O 1
ATOM 643 N N . LEU A 1 86 ? 0.874 3.736 4.301 1.00 90.56 86 LEU A N 1
ATOM 644 C CA . LEU A 1 86 ? 1.949 2.799 3.966 1.00 90.56 86 LEU A CA 1
ATOM 645 C C . LEU A 1 86 ? 3.294 3.214 4.592 1.00 90.56 86 LEU A C 1
ATOM 647 O O . LEU A 1 86 ? 4.044 2.354 5.052 1.00 90.56 86 LEU A O 1
ATOM 651 N N . ARG A 1 87 ? 3.598 4.516 4.648 1.00 91.12 87 ARG A N 1
ATOM 652 C CA . ARG A 1 87 ? 4.806 5.047 5.305 1.00 91.12 87 ARG A CA 1
ATOM 653 C C . ARG A 1 87 ? 4.789 4.875 6.817 1.00 91.12 87 ARG A C 1
ATOM 655 O O . ARG A 1 87 ? 5.837 4.596 7.394 1.00 91.12 87 ARG A O 1
ATOM 662 N N . GLN A 1 88 ? 3.623 5.017 7.441 1.00 85.31 88 GLN A N 1
ATOM 663 C CA . GLN A 1 88 ? 3.446 4.768 8.873 1.00 85.31 88 GLN A CA 1
ATOM 664 C C . GLN A 1 88 ? 3.640 3.285 9.203 1.00 85.31 88 GLN A C 1
ATOM 666 O O . GLN A 1 88 ? 4.300 2.951 10.185 1.00 85.31 88 GLN A O 1
ATOM 671 N N . LEU A 1 89 ? 3.119 2.395 8.354 1.00 85.88 89 LEU A N 1
ATOM 672 C CA . LEU A 1 89 ? 3.252 0.950 8.525 1.00 85.88 89 LEU A CA 1
ATOM 673 C C . LEU A 1 89 ? 4.675 0.448 8.246 1.00 85.88 89 LEU A C 1
ATOM 675 O O . LEU A 1 89 ? 5.153 -0.469 8.912 1.00 85.88 89 LEU A O 1
ATOM 679 N N . ASN A 1 90 ? 5.350 1.028 7.253 1.00 88.06 90 ASN A N 1
ATOM 680 C CA . ASN A 1 90 ? 6.683 0.617 6.838 1.00 88.06 90 ASN A CA 1
ATOM 681 C C . ASN A 1 90 ? 7.647 1.816 6.797 1.00 88.06 90 ASN A C 1
ATOM 683 O O . ASN A 1 90 ? 7.776 2.486 5.766 1.00 88.06 90 ASN A O 1
ATOM 687 N N . PRO A 1 91 ? 8.422 2.042 7.873 1.00 88.62 91 PRO A N 1
ATOM 688 C CA . PRO A 1 91 ? 9.405 3.119 7.922 1.00 88.62 91 PRO A CA 1
ATOM 689 C C . PRO A 1 91 ? 10.444 3.068 6.792 1.00 88.62 91 PRO A C 1
ATOM 691 O O . PRO A 1 91 ? 11.008 4.104 6.440 1.00 88.62 91 PRO A O 1
ATOM 694 N N . ALA A 1 92 ? 10.680 1.907 6.168 1.00 90.25 92 ALA A N 1
ATOM 695 C CA . ALA A 1 92 ? 11.603 1.793 5.041 1.00 90.25 92 ALA A CA 1
ATOM 696 C C . ALA A 1 92 ? 11.113 2.512 3.772 1.00 90.25 92 ALA A C 1
ATOM 698 O O . ALA A 1 92 ? 11.931 2.782 2.902 1.00 90.25 92 ALA A O 1
ATOM 699 N N . VAL A 1 93 ? 9.827 2.869 3.656 1.00 93.56 93 VAL A N 1
ATOM 700 C CA . VAL A 1 93 ? 9.324 3.671 2.521 1.00 93.56 93 VAL A CA 1
ATOM 701 C C . VAL A 1 93 ? 9.142 5.154 2.862 1.00 93.56 93 VAL A C 1
ATOM 703 O O . VAL A 1 93 ? 8.805 5.959 1.993 1.00 93.56 93 VAL A O 1
ATOM 706 N N . SER A 1 94 ? 9.402 5.556 4.112 1.00 93.44 94 SER A N 1
ATOM 707 C CA . SER A 1 94 ? 9.262 6.951 4.565 1.00 93.44 94 SER A CA 1
ATOM 708 C C . SER A 1 94 ? 10.148 7.933 3.789 1.00 93.44 94 SER A C 1
ATOM 710 O O . SER A 1 94 ? 9.753 9.071 3.549 1.00 93.44 94 SER A O 1
ATOM 712 N N . HIS A 1 95 ? 11.314 7.474 3.330 1.00 94.69 95 HIS A N 1
ATOM 713 C CA . HIS A 1 95 ? 12.290 8.277 2.593 1.00 94.69 95 HIS A CA 1
ATOM 714 C C . HIS A 1 95 ? 12.115 8.216 1.067 1.00 94.69 95 HIS A C 1
ATOM 716 O O . HIS A 1 95 ? 12.922 8.789 0.336 1.00 94.69 95 HIS A O 1
ATOM 722 N N . TYR A 1 96 ? 11.088 7.522 0.566 1.00 97.25 96 TYR A N 1
ATOM 723 C CA . TYR A 1 96 ? 10.841 7.437 -0.871 1.00 97.25 96 TYR A CA 1
ATOM 724 C C . TYR A 1 96 ? 10.417 8.797 -1.424 1.00 97.25 96 TYR A C 1
ATOM 726 O O . TYR A 1 96 ? 9.505 9.440 -0.894 1.00 97.25 96 TYR A O 1
ATOM 734 N N . GLY A 1 97 ? 11.052 9.200 -2.522 1.00 96.88 97 GLY A N 1
ATOM 735 C CA . GLY A 1 97 ? 10.740 10.412 -3.274 1.00 96.88 97 GLY A CA 1
ATOM 736 C C . GLY A 1 97 ? 10.147 10.091 -4.648 1.00 96.88 97 GLY A C 1
ATOM 737 O O . GLY A 1 97 ? 10.242 8.947 -5.097 1.00 96.88 97 GLY A O 1
ATOM 738 N N . PRO A 1 98 ? 9.534 11.072 -5.331 1.00 96.69 98 PRO A N 1
ATOM 739 C CA . PRO A 1 98 ? 9.044 10.876 -6.688 1.00 96.69 98 PRO A CA 1
ATOM 740 C C . PRO A 1 98 ? 10.222 10.645 -7.645 1.00 96.69 98 PRO A C 1
ATOM 742 O O . PRO A 1 98 ? 11.155 11.445 -7.700 1.00 96.69 98 PRO A O 1
ATOM 745 N N . ILE A 1 99 ? 10.167 9.555 -8.407 1.00 93.81 99 ILE A N 1
ATOM 746 C CA . ILE A 1 99 ? 11.178 9.173 -9.409 1.00 93.81 99 ILE A CA 1
ATOM 747 C C . ILE A 1 99 ? 10.644 9.255 -10.847 1.00 93.81 99 ILE A C 1
ATOM 749 O O . ILE A 1 99 ? 11.373 8.983 -11.799 1.00 93.81 99 ILE A O 1
ATOM 753 N N . SER A 1 100 ? 9.379 9.643 -11.022 1.00 92.38 100 SER A N 1
ATOM 754 C CA . SER A 1 100 ? 8.756 9.881 -12.326 1.00 92.38 100 SER A CA 1
ATOM 755 C C . SER A 1 100 ? 7.831 11.099 -12.298 1.00 92.38 100 SER A C 1
ATOM 757 O O . SER A 1 100 ? 7.444 11.589 -11.239 1.00 92.38 100 SER A O 1
ATOM 759 N N . GLY A 1 101 ? 7.424 11.558 -13.485 1.00 94.50 101 GLY A N 1
ATOM 760 C CA . GLY A 1 101 ? 6.217 12.374 -13.627 1.00 94.50 101 GLY A CA 1
ATOM 761 C C . GLY A 1 101 ? 4.943 11.539 -13.457 1.00 94.50 101 GLY A C 1
ATOM 762 O O . GLY A 1 101 ? 5.004 10.311 -13.353 1.00 94.50 101 GLY A O 1
ATOM 763 N N . PHE A 1 102 ? 3.788 12.208 -13.458 1.00 95.00 102 PHE A N 1
ATOM 764 C CA . PHE A 1 102 ? 2.487 11.542 -13.424 1.00 95.00 102 PHE A CA 1
ATOM 765 C C . PHE A 1 102 ? 2.232 10.785 -14.732 1.00 95.00 102 PHE A C 1
ATOM 767 O O . PHE A 1 102 ? 2.280 11.371 -15.816 1.00 95.00 102 PHE A O 1
ATOM 774 N N . ALA A 1 103 ? 1.915 9.499 -14.624 1.00 92.62 103 ALA A N 1
ATOM 775 C CA . ALA A 1 103 ? 1.476 8.665 -15.729 1.00 92.62 103 ALA A CA 1
ATOM 776 C C . ALA A 1 103 ? -0.021 8.332 -15.578 1.00 92.62 103 ALA A C 1
ATOM 778 O O . ALA A 1 103 ? -0.449 7.911 -14.499 1.00 92.62 103 ALA A O 1
ATOM 779 N N . PRO A 1 104 ? -0.838 8.476 -16.639 1.00 91.00 104 PRO A N 1
ATOM 780 C CA . PRO A 1 104 ? -2.236 8.056 -16.598 1.00 91.00 104 PRO A CA 1
ATOM 781 C C . PRO A 1 104 ? -2.369 6.602 -16.122 1.00 91.00 104 PRO A C 1
ATOM 783 O O . PRO A 1 104 ? -1.631 5.733 -16.582 1.00 91.00 104 PRO A O 1
ATOM 786 N N . ASN A 1 105 ? -3.303 6.347 -15.203 1.00 85.94 105 ASN A N 1
ATOM 787 C CA . ASN A 1 105 ? -3.592 5.037 -14.590 1.00 85.94 105 ASN A CA 1
ATOM 788 C C . ASN A 1 105 ? -2.493 4.430 -13.693 1.00 85.94 105 ASN A C 1
ATOM 790 O O . ASN A 1 105 ? -2.735 3.399 -13.075 1.00 85.94 105 ASN A O 1
ATOM 794 N N . MET A 1 106 ? -1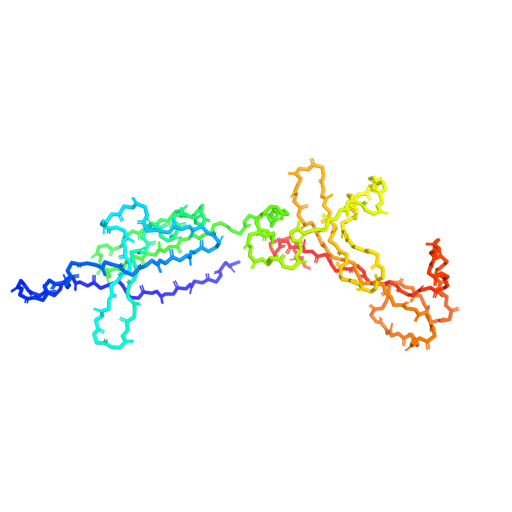.312 5.046 -13.594 1.00 91.06 106 MET A N 1
ATOM 795 C CA . MET A 1 106 ? -0.229 4.595 -12.702 1.00 91.06 106 MET A CA 1
ATOM 796 C C . MET A 1 106 ? 0.134 5.640 -11.646 1.00 91.06 106 MET A C 1
ATOM 798 O O . MET A 1 106 ? 0.718 5.309 -10.622 1.00 91.06 106 MET A O 1
ATOM 802 N N . GLY A 1 107 ? -0.232 6.901 -11.868 1.00 95.81 107 GLY A N 1
ATOM 803 C CA . GLY A 1 107 ? 0.107 7.980 -10.960 1.00 95.81 107 GLY A CA 1
ATOM 804 C C . GLY A 1 107 ? 1.589 8.345 -11.020 1.00 95.81 107 GLY A C 1
ATOM 805 O O . GLY A 1 107 ? 2.229 8.255 -12.068 1.00 95.81 107 GLY A O 1
ATOM 806 N N . VAL A 1 108 ? 2.122 8.818 -9.901 1.00 97.62 108 VAL A N 1
ATOM 807 C CA . VAL A 1 108 ? 3.541 9.126 -9.719 1.00 97.62 108 VAL A CA 1
ATOM 808 C C . VAL A 1 108 ? 4.235 7.911 -9.114 1.00 97.62 108 VAL A C 1
ATOM 810 O O . VAL A 1 108 ? 3.738 7.312 -8.165 1.00 97.62 108 VAL A O 1
ATOM 813 N N . HIS A 1 109 ? 5.400 7.554 -9.644 1.00 96.25 109 HIS A N 1
ATOM 814 C CA . HIS A 1 109 ? 6.227 6.489 -9.093 1.00 96.25 109 HIS A CA 1
ATOM 815 C C . HIS A 1 109 ? 7.095 7.045 -7.964 1.00 96.25 109 HIS A C 1
ATOM 817 O O . HIS A 1 109 ? 7.818 8.024 -8.162 1.00 96.25 109 HIS A O 1
ATOM 823 N N . TYR A 1 110 ? 7.050 6.408 -6.798 1.00 97.56 110 TYR A N 1
ATOM 824 C CA . TYR A 1 110 ? 7.849 6.742 -5.625 1.00 97.56 110 TYR A CA 1
ATOM 825 C C . TYR A 1 110 ? 8.869 5.650 -5.328 1.00 97.56 110 TYR A C 1
ATOM 827 O O . TYR A 1 110 ? 8.559 4.459 -5.378 1.00 97.56 110 TYR A O 1
ATOM 835 N N . GLY A 1 111 ? 10.085 6.064 -4.991 1.00 95.19 111 GLY A N 1
ATOM 836 C CA . GLY A 1 111 ? 11.196 5.148 -4.816 1.00 95.19 111 GLY A CA 1
ATOM 837 C C . GLY A 1 111 ? 12.483 5.811 -4.356 1.00 95.19 111 GLY A C 1
ATOM 838 O O . GLY A 1 111 ? 12.492 6.937 -3.851 1.00 95.19 111 GLY A O 1
ATOM 839 N N . VAL A 1 112 ? 13.581 5.090 -4.560 1.00 92.81 112 VAL A N 1
ATOM 840 C CA . VAL A 1 112 ? 14.952 5.535 -4.291 1.00 92.81 112 VAL A CA 1
ATOM 841 C C . VAL A 1 112 ? 15.858 5.195 -5.469 1.00 92.81 112 VAL A C 1
ATOM 843 O O . VAL A 1 112 ? 15.479 4.455 -6.372 1.00 92.81 112 VAL A O 1
ATOM 846 N N . SER A 1 113 ? 17.073 5.736 -5.479 1.00 85.12 113 SER A N 1
ATOM 847 C CA . SER A 1 113 ? 18.069 5.323 -6.468 1.00 85.12 113 SER A CA 1
ATOM 848 C C . SER A 1 113 ? 18.511 3.875 -6.219 1.00 85.12 113 SER A C 1
ATOM 850 O O . SER A 1 113 ? 18.758 3.490 -5.077 1.00 85.12 113 SER A O 1
ATOM 852 N N . GLY A 1 114 ? 18.647 3.090 -7.289 1.00 79.81 114 GLY A N 1
ATOM 853 C CA . GLY A 1 114 ? 19.041 1.680 -7.225 1.00 79.81 114 GLY A CA 1
ATOM 854 C C . GLY A 1 114 ? 17.865 0.703 -7.069 1.00 79.81 114 GLY A C 1
ATOM 855 O O . GLY A 1 114 ? 16.717 1.082 -7.303 1.00 79.81 114 GLY A O 1
ATOM 856 N N . PRO A 1 115 ? 18.131 -0.572 -6.726 1.00 78.12 115 PRO A N 1
ATOM 857 C CA . PRO A 1 115 ? 17.099 -1.600 -6.595 1.00 78.12 115 PRO A CA 1
ATOM 858 C C . PRO A 1 115 ? 16.138 -1.309 -5.438 1.00 78.12 115 PRO A C 1
ATOM 860 O O . PRO A 1 115 ? 16.556 -1.193 -4.288 1.00 78.12 115 PRO A O 1
ATOM 863 N N . HIS A 1 116 ? 14.847 -1.217 -5.742 1.00 86.94 116 HIS A N 1
ATOM 864 C CA . HIS A 1 116 ? 13.784 -1.015 -4.762 1.00 86.94 116 HIS A CA 1
ATOM 865 C C . HIS A 1 116 ? 12.444 -1.507 -5.324 1.00 86.94 116 HIS A C 1
ATOM 867 O O . HIS A 1 116 ? 12.308 -1.740 -6.526 1.00 86.94 116 HIS A O 1
ATOM 873 N N . LEU A 1 117 ? 11.449 -1.646 -4.449 1.00 92.12 117 LEU A N 1
ATOM 874 C CA . LEU A 1 117 ? 10.056 -1.773 -4.861 1.00 92.12 117 LEU A CA 1
ATOM 875 C C . LEU A 1 117 ? 9.522 -0.367 -5.128 1.00 92.12 117 LEU A C 1
ATOM 877 O O . LEU A 1 117 ? 9.502 0.454 -4.221 1.00 92.12 117 LEU A O 1
ATOM 881 N N . THR A 1 118 ? 9.088 -0.069 -6.342 1.00 95.56 118 THR A N 1
ATOM 882 C CA . THR A 1 118 ? 8.479 1.224 -6.658 1.00 95.56 118 THR A CA 1
ATOM 883 C C . THR A 1 118 ? 7.028 1.245 -6.178 1.00 95.56 118 THR A C 1
ATOM 885 O O . THR A 1 118 ? 6.273 0.308 -6.435 1.00 95.56 118 THR A O 1
ATOM 888 N N . VAL A 1 119 ? 6.620 2.321 -5.508 1.00 97.44 119 VAL A N 1
ATOM 889 C CA . VAL A 1 119 ? 5.229 2.541 -5.084 1.00 97.44 119 VAL A CA 1
ATOM 890 C C . VAL A 1 119 ? 4.538 3.435 -6.107 1.00 97.44 119 VAL A C 1
ATOM 892 O O . VAL A 1 119 ? 5.048 4.502 -6.441 1.00 97.44 119 VAL A O 1
ATOM 895 N N . LEU A 1 120 ? 3.388 3.007 -6.617 1.00 97.69 120 LEU A N 1
ATOM 896 C CA . LEU A 1 120 ? 2.555 3.817 -7.503 1.00 97.69 120 LEU A CA 1
ATOM 897 C C . LEU A 1 120 ? 1.631 4.667 -6.632 1.00 97.69 120 LEU A C 1
ATOM 899 O O . LEU A 1 120 ? 1.020 4.118 -5.721 1.00 97.69 120 LEU A O 1
ATOM 903 N N . VAL A 1 121 ? 1.535 5.976 -6.874 1.00 97.56 121 VAL A N 1
ATOM 904 C CA . VAL A 1 121 ? 0.695 6.882 -6.072 1.00 97.56 121 VAL A CA 1
ATOM 905 C C . VAL A 1 121 ? -0.193 7.728 -6.976 1.00 97.56 121 VAL A C 1
ATOM 907 O O . VAL A 1 121 ? 0.306 8.504 -7.792 1.00 97.56 121 VAL A O 1
ATOM 910 N N . ASP A 1 122 ? -1.511 7.582 -6.847 1.00 96.25 122 ASP A N 1
ATOM 911 C CA . ASP A 1 122 ? -2.487 8.319 -7.652 1.00 96.25 122 ASP A CA 1
ATOM 912 C C . ASP A 1 122 ? -2.597 9.806 -7.249 1.00 96.25 122 ASP A C 1
ATOM 914 O O . ASP A 1 122 ? -1.948 10.288 -6.318 1.00 96.25 122 ASP A O 1
ATOM 918 N N . SER A 1 123 ? -3.433 10.570 -7.959 1.00 95.44 123 SER A N 1
ATOM 919 C CA . SER A 1 123 ? -3.631 12.000 -7.677 1.00 95.44 123 SER A CA 1
ATOM 920 C C . SER A 1 123 ? -4.310 12.291 -6.333 1.00 95.44 123 SER A C 1
ATOM 922 O O . SER A 1 123 ? -4.286 13.434 -5.886 1.00 95.44 123 SER A O 1
ATOM 924 N N . ALA A 1 124 ? -4.943 11.294 -5.715 1.00 94.62 124 ALA A N 1
ATOM 925 C CA . ALA A 1 124 ? -5.564 11.391 -4.399 1.00 94.62 124 ALA A CA 1
ATOM 926 C C . ALA A 1 124 ? -4.624 10.919 -3.270 1.00 94.62 124 ALA A C 1
ATOM 928 O O . ALA A 1 124 ? -4.994 10.997 -2.102 1.00 94.62 124 ALA A O 1
ATOM 929 N N . GLY A 1 125 ? -3.404 10.473 -3.594 1.00 95.12 125 GLY A N 1
ATOM 930 C CA . GLY A 1 125 ? -2.435 9.972 -2.620 1.00 95.12 125 GLY A CA 1
ATOM 931 C C . GLY A 1 125 ? -2.639 8.505 -2.238 1.00 95.12 125 GLY A C 1
ATOM 932 O O . GLY A 1 125 ? -2.032 8.042 -1.269 1.00 95.12 125 GLY A O 1
ATOM 933 N N . ASN A 1 126 ? -3.469 7.768 -2.977 1.00 95.19 126 ASN A 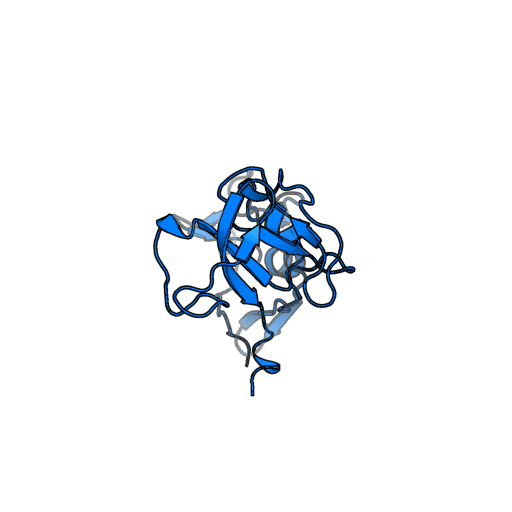N 1
ATOM 934 C CA . ASN A 1 126 ? -3.654 6.336 -2.778 1.00 95.19 126 ASN A CA 1
ATOM 935 C C . ASN A 1 126 ? -2.597 5.535 -3.528 1.00 95.19 126 ASN A C 1
ATOM 937 O O . ASN A 1 126 ? -2.028 6.001 -4.511 1.00 95.19 126 ASN A O 1
ATOM 941 N N . VAL A 1 127 ? -2.389 4.302 -3.088 1.00 95.38 127 VAL A N 1
ATOM 942 C CA . VAL A 1 127 ? -1.484 3.319 -3.668 1.00 95.38 127 VAL A CA 1
ATOM 943 C C . VAL A 1 127 ? -2.307 2.336 -4.500 1.00 95.38 127 VAL A C 1
ATOM 945 O O . VAL A 1 127 ? -2.804 1.351 -3.958 1.00 95.38 127 VAL A O 1
ATOM 948 N N . PRO A 1 128 ? -2.485 2.565 -5.814 1.00 94.62 128 PRO A N 1
ATOM 949 C CA . PRO A 1 128 ? -3.154 1.606 -6.691 1.00 94.62 128 PRO A CA 1
ATOM 950 C C . PRO A 1 128 ? -2.294 0.373 -7.000 1.00 94.62 128 PRO A C 1
ATOM 952 O O . PRO A 1 128 ? -2.790 -0.585 -7.588 1.00 94.62 128 PRO A O 1
ATOM 955 N N . GLY A 1 129 ? -1.004 0.379 -6.657 1.00 95.50 129 GLY A N 1
ATOM 956 C CA . GLY A 1 129 ? -0.128 -0.752 -6.924 1.00 95.50 129 GLY A CA 1
ATOM 957 C C . GLY A 1 129 ? 1.348 -0.488 -6.668 1.00 95.50 129 GLY A C 1
ATOM 958 O O . GLY A 1 129 ? 1.753 0.542 -6.128 1.00 95.50 129 GLY A O 1
ATOM 959 N N . PHE A 1 130 ? 2.152 -1.445 -7.107 1.00 96.81 130 PHE A N 1
ATOM 960 C CA . PHE A 1 130 ? 3.602 -1.444 -7.004 1.00 96.81 130 PHE A CA 1
ATOM 961 C C . PHE A 1 130 ? 4.227 -1.796 -8.350 1.00 96.81 130 PHE A C 1
ATOM 963 O O . PHE A 1 130 ? 3.597 -2.437 -9.191 1.00 96.81 130 PHE A O 1
ATOM 970 N N . ALA A 1 131 ? 5.485 -1.418 -8.536 1.00 95.44 131 ALA A N 1
ATOM 971 C CA . ALA A 1 131 ? 6.287 -1.838 -9.671 1.00 95.44 131 ALA A CA 1
ATOM 972 C C . ALA A 1 131 ? 7.608 -2.451 -9.198 1.00 95.44 131 ALA A C 1
ATOM 974 O O . ALA A 1 131 ? 8.299 -1.919 -8.329 1.00 95.44 131 ALA A O 1
ATOM 975 N N . LEU A 1 132 ? 7.962 -3.584 -9.792 1.00 92.69 132 LEU A N 1
ATOM 976 C CA . LEU A 1 132 ? 9.279 -4.198 -9.676 1.00 92.69 132 LEU A CA 1
ATOM 977 C C . LEU A 1 132 ? 10.072 -3.878 -10.936 1.00 92.69 132 LEU A C 1
ATOM 979 O O . LEU A 1 132 ? 9.531 -3.952 -12.038 1.00 92.69 132 LEU A O 1
ATOM 983 N N . VAL A 1 133 ? 11.353 -3.559 -10.776 1.00 90.94 133 VAL A N 1
ATOM 984 C CA . VAL A 1 133 ? 12.283 -3.331 -11.886 1.00 90.94 133 VAL A CA 1
ATOM 985 C C . VAL A 1 133 ? 13.489 -4.240 -11.695 1.00 90.94 133 VAL A C 1
ATOM 987 O O . VAL A 1 133 ? 14.158 -4.178 -10.665 1.00 90.94 133 VAL A O 1
ATOM 990 N N . SER A 1 134 ? 13.766 -5.085 -12.685 1.00 90.94 134 SER A N 1
ATOM 991 C CA . SER A 1 134 ? 14.877 -6.034 -12.671 1.00 90.94 134 SER A CA 1
ATOM 992 C C . SER A 1 134 ? 15.783 -5.811 -13.883 1.00 90.94 134 SER A C 1
ATOM 994 O O . SER A 1 134 ? 15.270 -5.722 -15.000 1.00 90.94 134 SER A O 1
ATOM 996 N N . PRO A 1 135 ? 17.117 -5.749 -13.724 1.00 93.56 135 PRO A N 1
ATOM 997 C CA . PRO A 1 135 ? 18.037 -5.724 -14.859 1.00 93.56 135 PRO A CA 1
ATOM 998 C C . PRO A 1 135 ? 17.808 -6.921 -15.789 1.00 93.56 135 PRO A C 1
ATOM 1000 O O . PRO A 1 135 ? 17.693 -8.051 -15.320 1.00 93.56 135 PRO A O 1
ATOM 1003 N N . ALA A 1 136 ? 17.814 -6.711 -17.107 1.00 95.44 136 ALA A N 1
ATOM 1004 C CA . ALA A 1 136 ? 17.581 -7.791 -18.073 1.00 95.44 136 ALA A CA 1
ATOM 1005 C C . ALA A 1 136 ? 18.610 -8.932 -17.958 1.00 95.44 136 ALA A C 1
ATOM 1007 O O . ALA A 1 136 ? 18.286 -10.094 -18.200 1.00 95.44 136 ALA A O 1
ATOM 1008 N N . GLY A 1 137 ? 19.838 -8.618 -17.523 1.00 95.44 137 GLY A N 1
ATOM 1009 C CA . GLY A 1 137 ? 20.892 -9.604 -17.261 1.00 95.44 137 GLY A CA 1
ATOM 1010 C C . GLY A 1 137 ? 20.588 -10.578 -16.115 1.00 95.44 137 GLY A C 1
ATOM 1011 O O . GLY A 1 137 ? 21.237 -11.616 -16.030 1.00 95.44 137 GLY A O 1
ATOM 1012 N N . ALA A 1 138 ? 19.598 -10.285 -15.264 1.00 94.06 138 ALA A N 1
ATOM 1013 C CA . ALA A 1 138 ? 19.116 -11.209 -14.235 1.00 94.06 138 ALA A CA 1
ATOM 1014 C C . ALA A 1 138 ? 18.200 -12.316 -14.798 1.00 94.06 138 ALA A C 1
ATOM 1016 O O . ALA A 1 138 ? 17.822 -13.225 -14.062 1.00 94.06 138 ALA A O 1
ATOM 1017 N N . GLY A 1 139 ? 17.862 -12.255 -16.090 1.00 95.50 139 GLY A N 1
ATOM 1018 C CA . GLY A 1 139 ? 16.968 -13.197 -16.752 1.00 95.50 139 GLY A CA 1
ATOM 1019 C C . GLY A 1 139 ? 15.522 -12.710 -16.811 1.00 95.50 139 GLY A C 1
ATOM 1020 O O . GLY A 1 139 ? 15.104 -11.800 -16.093 1.00 95.50 139 GLY A O 1
ATOM 1021 N N . TRP A 1 140 ? 14.765 -13.319 -17.720 1.00 97.38 140 TRP A N 1
ATOM 1022 C CA . TRP A 1 140 ? 13.333 -13.091 -17.868 1.00 97.38 140 TRP A CA 1
ATOM 1023 C C . TRP A 1 140 ? 12.533 -14.101 -17.040 1.00 97.38 140 TRP A C 1
ATOM 1025 O O . TRP A 1 140 ? 12.951 -15.245 -16.864 1.00 97.38 140 TRP A O 1
ATOM 1035 N N . PHE A 1 141 ? 11.360 -13.679 -16.574 1.00 95.50 141 PHE A N 1
ATOM 1036 C CA . PHE A 1 141 ? 10.380 -14.515 -15.894 1.00 95.50 141 PHE A CA 1
ATOM 1037 C C . PHE A 1 141 ? 8.989 -14.284 -16.503 1.00 95.50 141 PHE A C 1
ATOM 1039 O O . PHE A 1 141 ? 8.690 -13.162 -16.914 1.00 95.50 141 PHE A O 1
ATOM 1046 N N . PRO A 1 142 ? 8.106 -15.301 -16.506 1.00 95.81 142 PRO A N 1
ATOM 1047 C CA . PRO A 1 142 ? 6.781 -15.223 -17.134 1.00 95.81 142 PRO A CA 1
ATOM 1048 C C . PRO A 1 142 ? 5.814 -14.235 -16.481 1.00 95.81 142 PRO A C 1
ATOM 1050 O O . PRO A 1 142 ? 4.769 -13.937 -17.048 1.00 95.81 142 PRO A O 1
ATOM 1053 N N . TRP A 1 143 ? 6.154 -13.728 -15.301 1.00 91.62 143 TRP A N 1
ATOM 1054 C CA . TRP A 1 143 ? 5.407 -12.702 -14.587 1.00 91.62 143 TRP A CA 1
ATOM 1055 C C . TRP A 1 143 ? 5.980 -11.304 -14.808 1.00 91.62 143 TRP A C 1
ATOM 1057 O O . TRP A 1 143 ? 5.865 -10.494 -13.904 1.00 91.62 143 TRP A O 1
ATOM 1067 N N . PHE A 1 144 ? 6.704 -11.036 -15.893 1.00 96.12 144 PHE A N 1
ATOM 1068 C CA . PHE A 1 144 ? 7.034 -9.666 -16.285 1.00 96.12 144 PHE A CA 1
ATOM 1069 C C . PHE A 1 144 ? 6.027 -9.163 -17.314 1.00 96.12 144 PHE A C 1
ATOM 1071 O O . PHE A 1 144 ? 5.512 -9.940 -18.117 1.00 96.12 144 PHE A O 1
ATOM 1078 N N . ASP A 1 145 ? 5.803 -7.849 -17.355 1.00 95.88 145 ASP A N 1
ATOM 1079 C CA . ASP A 1 145 ? 4.855 -7.260 -18.307 1.00 95.88 145 ASP A CA 1
ATOM 1080 C C . ASP A 1 145 ? 5.367 -7.339 -19.758 1.00 95.88 145 ASP A C 1
ATOM 1082 O O . ASP A 1 145 ? 4.613 -7.110 -20.704 1.00 95.88 145 ASP A O 1
ATOM 1086 N N . GLN A 1 146 ? 6.666 -7.590 -19.951 1.00 97.00 146 GLN A N 1
ATOM 1087 C CA . GLN A 1 146 ? 7.286 -7.697 -21.270 1.00 97.00 146 GLN A CA 1
ATOM 1088 C C . GLN A 1 146 ? 7.445 -9.162 -21.710 1.00 97.00 146 GLN A C 1
ATOM 1090 O O . GLN A 1 146 ? 7.738 -10.020 -20.873 1.00 97.00 146 GLN A O 1
ATOM 1095 N N . PRO A 1 147 ? 7.351 -9.457 -23.023 1.00 97.50 147 PRO A N 1
ATOM 1096 C CA . PRO A 1 147 ? 7.713 -10.764 -23.570 1.00 97.50 147 PRO A CA 1
ATOM 1097 C C . P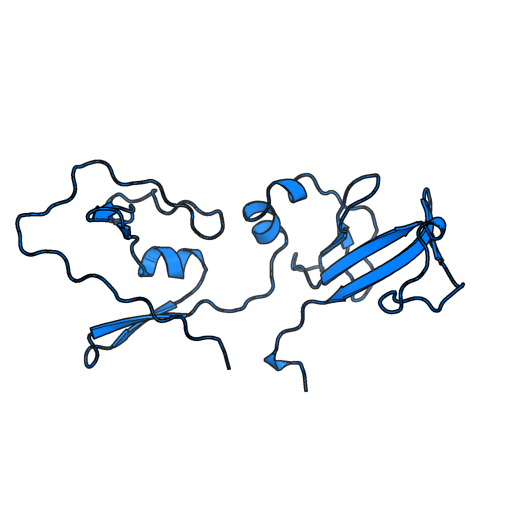RO A 1 147 ? 9.186 -11.132 -23.333 1.00 97.50 147 PRO A C 1
ATOM 1099 O O . PRO A 1 147 ? 10.051 -10.259 -23.211 1.00 97.50 147 PRO A O 1
ATOM 1102 N N . GLU A 1 148 ? 9.483 -12.435 -23.345 1.00 97.62 148 GLU A N 1
ATOM 1103 C CA . GLU A 1 148 ? 10.858 -12.935 -23.274 1.00 97.62 148 GLU A CA 1
ATOM 1104 C C . GLU A 1 148 ? 11.719 -12.341 -24.400 1.00 97.62 148 GLU A C 1
ATOM 1106 O O . GLU A 1 148 ? 11.327 -12.313 -25.569 1.00 97.62 148 GLU A O 1
ATOM 1111 N N . GLY A 1 149 ? 12.902 -11.840 -24.036 1.00 97.44 149 GLY A N 1
ATOM 1112 C CA . GLY A 1 149 ? 13.846 -11.235 -24.976 1.00 97.44 149 GLY A CA 1
ATOM 1113 C C . GLY A 1 149 ? 13.500 -9.804 -25.399 1.00 97.44 149 GLY A C 1
ATOM 1114 O O . GLY A 1 149 ? 14.194 -9.254 -26.251 1.00 97.44 149 GLY A O 1
ATOM 1115 N N . GLN A 1 150 ? 12.468 -9.187 -24.812 1.00 98.06 150 GLN A N 1
ATOM 1116 C CA . GLN A 1 150 ? 12.043 -7.817 -25.123 1.00 98.06 150 GLN A CA 1
ATOM 1117 C C . GLN A 1 150 ? 12.110 -6.893 -23.891 1.00 98.06 150 GLN A C 1
ATOM 1119 O O . GLN A 1 150 ? 11.081 -6.359 -23.470 1.00 98.06 150 GLN A O 1
ATOM 1124 N N . PRO A 1 151 ? 13.292 -6.692 -23.274 1.00 97.62 151 PRO A N 1
ATOM 1125 C CA . PRO A 1 151 ? 13.420 -5.740 -22.177 1.00 97.62 151 PRO A CA 1
ATOM 1126 C C . PRO A 1 151 ? 13.145 -4.312 -22.665 1.00 97.62 151 PRO A C 1
ATOM 1128 O O . PRO A 1 151 ? 13.293 -3.995 -23.846 1.00 97.62 151 PRO A O 1
ATOM 1131 N N . VAL A 1 152 ? 12.774 -3.432 -21.739 1.00 95.81 152 VAL A N 1
ATOM 1132 C CA . VAL A 1 152 ? 12.631 -2.000 -22.019 1.00 95.81 152 VAL A CA 1
ATOM 1133 C C . VAL A 1 152 ? 13.867 -1.243 -21.553 1.00 95.81 152 VAL A C 1
ATOM 1135 O O . VAL A 1 152 ? 14.434 -1.557 -2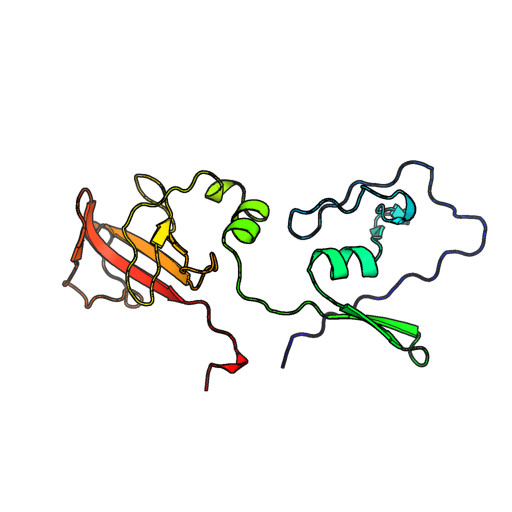0.511 1.00 95.81 152 VAL A O 1
ATOM 1138 N N . GLU A 1 153 ? 14.268 -0.219 -22.298 1.00 95.50 153 GLU A N 1
ATOM 1139 C CA . GLU A 1 153 ? 15.328 0.690 -21.859 1.00 95.50 153 GLU A CA 1
ATOM 1140 C C . GLU A 1 153 ? 14.789 1.659 -20.805 1.00 95.50 153 GLU A C 1
ATOM 1142 O O . GLU A 1 153 ? 13.852 2.420 -21.068 1.00 95.50 153 GLU A O 1
ATOM 1147 N N . LEU A 1 154 ? 15.391 1.648 -19.614 1.00 88.44 154 LEU A N 1
ATOM 1148 C CA . LEU A 1 154 ? 15.106 2.618 -18.564 1.00 88.44 154 LEU A CA 1
ATOM 1149 C C . LEU A 1 154 ? 16.305 3.562 -18.379 1.00 88.44 154 LEU A C 1
ATOM 1151 O O . LEU A 1 154 ? 17.421 3.089 -18.132 1.00 88.44 154 LEU A O 1
ATOM 1155 N N . PRO A 1 155 ? 16.107 4.894 -18.453 1.00 85.00 155 PRO A N 1
ATOM 1156 C CA . PRO A 1 155 ? 17.187 5.857 -18.269 1.00 85.00 155 PRO A CA 1
ATOM 1157 C C . PRO A 1 155 ? 17.982 5.605 -16.981 1.00 85.00 155 PRO A C 1
ATOM 1159 O O . PRO A 1 155 ? 17.421 5.565 -15.890 1.00 85.00 155 PRO A O 1
ATOM 1162 N N . GLY A 1 156 ? 19.297 5.422 -17.118 1.00 85.00 156 GLY A N 1
ATOM 1163 C CA . GLY A 1 156 ? 20.218 5.187 -16.000 1.00 85.00 156 GLY A CA 1
ATOM 1164 C C . GLY A 1 156 ? 20.340 3.735 -15.521 1.00 85.00 156 GLY A C 1
ATOM 1165 O O . GLY A 1 156 ? 21.325 3.427 -14.857 1.00 85.00 156 GLY A O 1
ATOM 1166 N N . LEU A 1 157 ? 19.411 2.838 -15.878 1.00 86.81 157 LEU A N 1
ATOM 1167 C CA . LEU A 1 157 ? 19.493 1.402 -15.553 1.00 86.81 157 LEU A CA 1
ATOM 1168 C C . LEU A 1 157 ? 19.756 0.511 -16.776 1.00 86.81 157 LEU A C 1
ATOM 1170 O O . LEU A 1 157 ? 20.178 -0.632 -16.607 1.00 86.81 157 LEU A O 1
ATOM 1174 N N . GLY A 1 158 ? 19.549 1.028 -17.989 1.00 93.50 158 GLY A N 1
ATOM 1175 C CA . GLY A 1 158 ? 19.696 0.262 -19.226 1.00 93.50 158 GLY A CA 1
ATOM 1176 C C . GLY A 1 158 ? 18.517 -0.696 -19.450 1.00 93.50 158 GLY A C 1
ATOM 1177 O O . GLY A 1 158 ? 17.398 -0.383 -19.023 1.00 93.50 158 GLY A O 1
ATOM 1178 N N . PRO A 1 159 ? 18.733 -1.859 -20.092 1.00 96.50 159 PRO A N 1
ATOM 1179 C CA . PRO A 1 159 ? 17.663 -2.803 -20.382 1.00 96.50 159 PRO A CA 1
ATOM 1180 C C . PRO A 1 159 ? 17.166 -3.477 -19.100 1.00 96.50 159 PRO A C 1
ATOM 1182 O O . PRO A 1 159 ? 17.925 -4.128 -18.375 1.00 96.50 159 PRO A O 1
ATOM 1185 N N . VAL A 1 160 ? 15.865 -3.362 -18.844 1.00 94.69 160 VAL A N 1
ATOM 1186 C CA . VAL A 1 160 ? 15.190 -3.916 -17.667 1.00 94.69 160 VAL A CA 1
ATOM 1187 C C . VAL A 1 160 ? 13.907 -4.652 -18.045 1.00 94.69 160 VAL A C 1
ATOM 1189 O O . VAL A 1 160 ? 13.250 -4.340 -19.039 1.00 94.69 160 VAL A O 1
ATOM 1192 N N . TYR A 1 161 ? 13.521 -5.597 -17.197 1.00 95.44 161 TYR A N 1
ATOM 1193 C CA . TYR A 1 161 ? 12.163 -6.112 -17.124 1.00 95.44 161 TYR A CA 1
ATOM 1194 C C . TYR A 1 161 ? 11.423 -5.468 -15.956 1.00 95.44 161 TYR A C 1
ATOM 1196 O O . TYR A 1 161 ? 12.018 -5.131 -14.929 1.00 95.44 161 TYR A O 1
ATOM 1204 N N . ARG A 1 162 ? 10.117 -5.282 -16.118 1.00 94.19 162 ARG A N 1
ATOM 1205 C CA . ARG A 1 162 ? 9.232 -4.697 -15.116 1.00 94.19 162 ARG A CA 1
ATOM 1206 C C . ARG A 1 162 ? 8.059 -5.618 -14.847 1.00 94.19 162 ARG A C 1
ATOM 1208 O O . ARG A 1 162 ? 7.634 -6.345 -15.741 1.00 94.19 162 ARG A O 1
ATOM 1215 N N . GLN A 1 163 ? 7.548 -5.546 -13.628 1.00 95.19 163 GLN A N 1
ATOM 1216 C CA . GLN A 1 163 ? 6.252 -6.111 -13.287 1.00 95.19 163 GLN A CA 1
ATOM 1217 C C . GLN A 1 163 ? 5.430 -5.080 -12.532 1.00 95.19 163 GLN A C 1
ATOM 1219 O O . GLN A 1 163 ? 5.880 -4.601 -11.489 1.00 95.19 163 GLN A O 1
ATOM 1224 N N . HIS A 1 164 ? 4.224 -4.787 -13.016 1.00 95.25 164 HIS A N 1
ATOM 1225 C CA . HIS A 1 164 ? 3.251 -3.987 -12.275 1.00 95.25 164 HIS A CA 1
ATOM 1226 C C . HIS A 1 164 ? 2.305 -4.899 -11.489 1.00 95.25 164 HIS A C 1
ATOM 1228 O O . HIS A 1 164 ? 1.698 -5.823 -12.027 1.00 95.25 164 HIS A O 1
ATOM 1234 N N . ILE A 1 165 ? 2.173 -4.651 -10.191 1.00 94.56 165 ILE A N 1
ATOM 1235 C CA . ILE A 1 165 ? 1.292 -5.397 -9.290 1.00 94.56 165 ILE A CA 1
ATOM 1236 C C . ILE A 1 165 ? 0.223 -4.426 -8.808 1.00 94.56 165 ILE A C 1
ATOM 1238 O O . ILE A 1 165 ? 0.502 -3.563 -7.978 1.00 94.56 165 ILE A O 1
ATOM 1242 N N . TYR A 1 166 ? -0.987 -4.546 -9.345 1.00 92.56 166 TYR A N 1
ATOM 1243 C CA . TYR A 1 166 ? -2.098 -3.668 -8.990 1.00 92.56 166 TYR A CA 1
ATOM 1244 C C . TYR A 1 166 ? -2.878 -4.209 -7.795 1.00 92.56 166 TYR A C 1
ATOM 1246 O O . TYR A 1 166 ? -3.138 -5.409 -7.693 1.00 92.56 166 TYR A O 1
ATOM 1254 N N . LEU A 1 167 ? -3.269 -3.300 -6.908 1.00 89.69 167 LEU A N 1
ATOM 1255 C CA . LEU A 1 167 ? -4.208 -3.568 -5.833 1.00 89.69 167 LEU A CA 1
ATOM 1256 C C . LEU A 1 167 ? -5.619 -3.361 -6.381 1.00 89.69 167 LEU A C 1
ATOM 1258 O O . LEU A 1 167 ? -5.971 -2.270 -6.825 1.00 89.69 167 LEU A O 1
ATOM 1262 N N . ALA A 1 168 ? -6.413 -4.425 -6.370 1.00 84.00 168 ALA A N 1
ATOM 1263 C CA . ALA A 1 168 ? -7.804 -4.391 -6.789 1.00 84.00 168 ALA A CA 1
ATOM 1264 C C . ALA A 1 168 ? -8.704 -4.651 -5.584 1.00 84.00 168 ALA A C 1
ATOM 1266 O O . ALA A 1 168 ? -8.409 -5.515 -4.756 1.00 84.00 168 ALA A O 1
ATOM 1267 N N . ASP A 1 169 ? -9.821 -3.931 -5.516 1.00 79.19 169 ASP A N 1
ATOM 1268 C CA . ASP A 1 169 ? -10.899 -4.293 -4.604 1.00 79.19 169 ASP A CA 1
ATOM 1269 C C . ASP A 1 169 ? -11.434 -5.668 -5.044 1.00 79.19 169 ASP A C 1
ATOM 1271 O O . ASP A 1 169 ? -11.846 -5.807 -6.203 1.00 79.19 169 ASP A O 1
ATOM 1275 N N . PRO A 1 170 ? -11.450 -6.689 -4.167 1.00 74.88 170 PRO A N 1
ATOM 1276 C CA . PRO A 1 170 ? -11.992 -8.000 -4.500 1.00 74.88 170 PRO A CA 1
ATOM 1277 C C . PRO A 1 170 ? -13.411 -7.946 -5.078 1.00 74.88 170 PRO A C 1
ATOM 1279 O O . PRO A 1 170 ? -13.757 -8.774 -5.914 1.00 74.88 170 PRO A O 1
ATOM 1282 N N . ALA A 1 171 ? -14.230 -6.961 -4.689 1.00 78.38 171 ALA A N 1
ATOM 1283 C CA . ALA A 1 171 ? -15.574 -6.769 -5.232 1.00 78.38 171 ALA A CA 1
ATOM 1284 C C . ALA A 1 171 ? -15.588 -6.350 -6.716 1.00 78.38 171 ALA A C 1
ATOM 1286 O O . ALA A 1 171 ? -16.620 -6.459 -7.379 1.00 78.38 171 ALA A O 1
ATOM 1287 N N . THR A 1 172 ? -14.461 -5.867 -7.242 1.00 77.50 172 THR A N 1
ATOM 1288 C CA . THR A 1 172 ? -14.308 -5.440 -8.642 1.00 77.50 172 THR A CA 1
ATOM 1289 C C . THR A 1 172 ? -13.782 -6.549 -9.558 1.00 77.50 172 THR A C 1
ATOM 1291 O O . THR A 1 172 ? -13.879 -6.419 -10.779 1.00 77.50 172 THR A O 1
ATOM 1294 N N . ILE A 1 173 ? -13.275 -7.651 -8.993 1.00 75.75 173 ILE A N 1
ATOM 1295 C CA . ILE A 1 173 ? -12.794 -8.818 -9.740 1.00 75.75 173 ILE A CA 1
ATOM 1296 C C . ILE A 1 173 ? -14.004 -9.708 -10.063 1.00 75.75 173 ILE A C 1
ATOM 1298 O O . ILE A 1 173 ? -14.681 -10.191 -9.156 1.00 75.75 173 ILE A O 1
ATOM 1302 N N . LYS A 1 174 ? -14.303 -9.881 -11.355 1.00 69.38 174 LYS A N 1
ATOM 1303 C CA . LYS A 1 174 ? -15.404 -10.717 -11.863 1.00 69.38 174 LYS A CA 1
ATOM 1304 C C . LYS A 1 174 ? -14.912 -12.067 -12.357 1.00 69.38 174 LYS A C 1
ATOM 1306 O O . LYS A 1 174 ? -13.812 -12.094 -12.950 1.00 69.38 174 LYS A O 1
#

pLDDT: mean 81.73, std 17.29, range [27.84, 98.06]

Secondary structure (DSSP, 8-state):
-------PPPPPPSTT-PPPS-PBP-EETTEESTTSGGG-BEEETTEE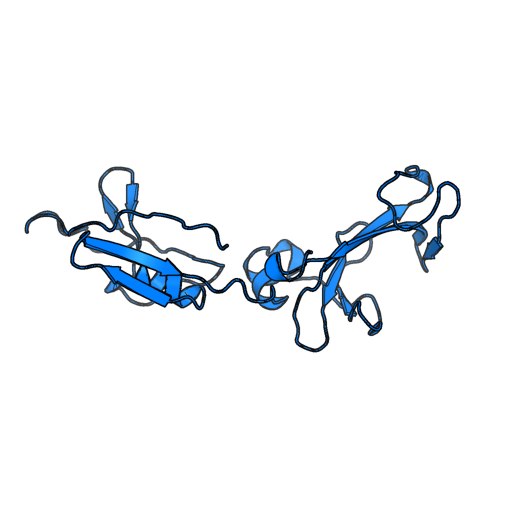E--HHHHHHHTT-EEEEETTTTEEEEE------BHHHHHHH-GGGTT-EE-S--BTTTBEEEE-SSS-EEEEE-TTSB--EEEEEEEGGG---TTSSSPTT-PEEETTTEEEEEEEEE---GGG--